Protein AF-A0A937V4Z5-F1 (afdb_monomer_lite)

Structure (mmCIF, N/CA/C/O backbone):
data_AF-A0A937V4Z5-F1
#
_entry.id   AF-A0A937V4Z5-F1
#
loop_
_atom_site.group_PDB
_atom_site.id
_atom_site.type_symbol
_atom_site.label_atom_id
_atom_site.label_alt_id
_atom_site.label_comp_id
_atom_site.label_asym_id
_atom_site.label_entity_id
_atom_site.label_seq_id
_atom_site.pdbx_PDB_ins_code
_atom_site.Cartn_x
_atom_site.Cartn_y
_atom_site.Ca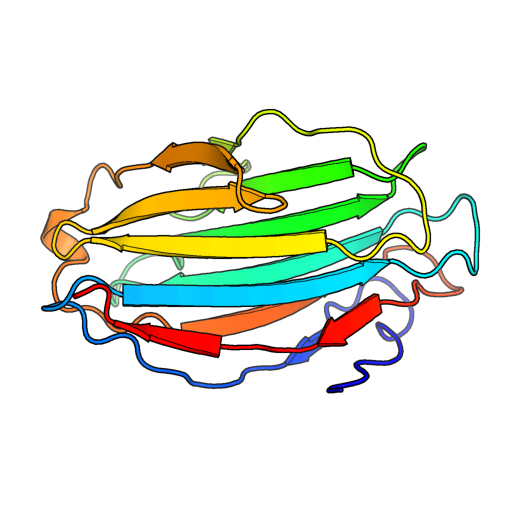rtn_z
_atom_site.occupancy
_atom_site.B_iso_or_equiv
_atom_site.auth_seq_id
_atom_site.auth_comp_id
_atom_site.auth_asym_id
_atom_site.auth_atom_id
_atom_site.pdbx_PDB_model_num
ATOM 1 N N . MET A 1 1 ? -9.433 -6.395 -15.454 1.00 44.41 1 MET A N 1
ATOM 2 C CA . MET A 1 1 ? -8.331 -5.509 -15.874 1.00 44.41 1 MET A CA 1
ATOM 3 C C . MET A 1 1 ? -8.766 -4.049 -15.932 1.00 44.41 1 MET A C 1
ATOM 5 O O . MET A 1 1 ? -9.367 -3.618 -16.913 1.00 44.41 1 MET A O 1
ATOM 9 N N . LEU A 1 2 ? -8.471 -3.285 -14.874 1.00 44.44 2 LEU A N 1
ATOM 10 C CA . LEU A 1 2 ? -8.560 -1.822 -14.890 1.00 44.44 2 LEU A CA 1
ATOM 11 C C . LEU A 1 2 ? -7.210 -1.280 -15.377 1.00 44.44 2 LEU A C 1
ATOM 13 O O . LEU A 1 2 ? -6.267 -1.134 -14.603 1.00 44.44 2 LEU A O 1
ATOM 17 N N . VAL A 1 3 ? -7.091 -0.993 -16.672 1.00 46.03 3 VAL A N 1
ATOM 18 C CA . VAL A 1 3 ? -5.864 -0.382 -17.199 1.00 46.03 3 VAL A CA 1
ATOM 19 C C . VAL A 1 3 ? -5.901 1.114 -16.905 1.00 46.03 3 VAL A C 1
ATOM 21 O O . VAL A 1 3 ? -6.613 1.872 -17.562 1.00 46.03 3 VAL A O 1
ATOM 24 N N . LEU A 1 4 ? -5.127 1.552 -15.915 1.00 49.59 4 LEU A N 1
ATOM 25 C CA . LEU A 1 4 ? -4.862 2.970 -15.698 1.00 49.59 4 LEU A CA 1
ATOM 26 C C . LEU A 1 4 ? -3.622 3.366 -16.486 1.00 49.59 4 LEU A C 1
ATOM 28 O O . LEU A 1 4 ? -2.508 3.375 -15.978 1.00 49.59 4 LEU A O 1
ATOM 32 N N . SER A 1 5 ? -3.824 3.692 -17.758 1.00 45.03 5 SER A N 1
ATOM 33 C CA . SER A 1 5 ? -2.751 4.215 -18.595 1.00 45.03 5 SER A CA 1
ATOM 34 C C . SER A 1 5 ? -2.455 5.675 -18.244 1.00 45.03 5 SER A C 1
ATOM 36 O O . SER A 1 5 ? -3.376 6.496 -18.140 1.00 45.03 5 SER A O 1
ATOM 38 N N . LEU A 1 6 ? -1.152 5.949 -18.127 1.00 46.59 6 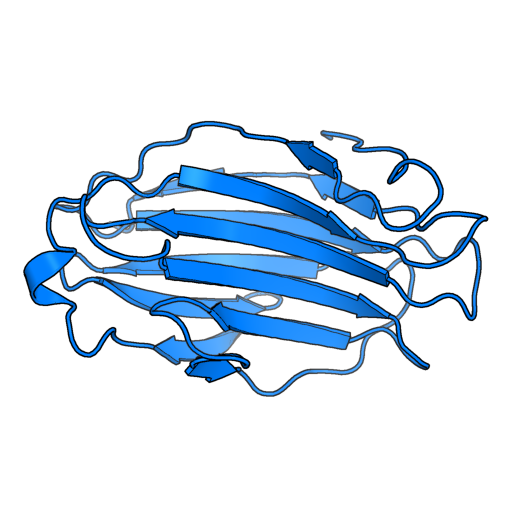LEU A N 1
ATOM 39 C CA . LEU A 1 6 ? -0.485 7.250 -18.054 1.00 46.59 6 LEU A CA 1
ATOM 40 C C . LEU A 1 6 ? -0.848 8.110 -16.833 1.00 46.59 6 LEU A C 1
ATOM 42 O O . LEU A 1 6 ? -1.968 8.618 -16.706 1.00 46.59 6 LEU A O 1
ATOM 46 N N . ALA A 1 7 ? 0.153 8.338 -15.975 1.00 44.75 7 ALA A N 1
ATOM 47 C CA . ALA A 1 7 ? 0.236 9.604 -15.258 1.00 44.75 7 ALA A CA 1
ATOM 48 C C . ALA A 1 7 ? 0.387 10.724 -16.313 1.00 44.75 7 ALA A C 1
ATOM 50 O O . ALA A 1 7 ? 1.180 10.562 -17.247 1.00 44.75 7 ALA A O 1
ATOM 51 N N . PRO A 1 8 ? -0.408 11.804 -16.246 1.00 46.69 8 PRO A N 1
ATOM 52 C CA . PRO A 1 8 ? -0.210 12.959 -17.110 1.00 46.69 8 PRO A CA 1
ATOM 53 C C . PRO A 1 8 ? 1.176 13.585 -16.878 1.00 46.69 8 PRO A C 1
ATOM 55 O O . PRO A 1 8 ? 1.800 13.390 -15.836 1.00 46.69 8 PRO A O 1
ATOM 58 N N . LYS A 1 9 ? 1.684 14.288 -17.896 1.00 51.59 9 LYS A N 1
ATOM 59 C CA . LYS A 1 9 ? 3.014 14.918 -17.896 1.00 51.59 9 LYS A CA 1
ATOM 60 C C . LYS A 1 9 ? 3.227 15.810 -16.661 1.00 51.59 9 LYS A C 1
ATOM 62 O O . LYS A 1 9 ? 2.325 16.550 -16.291 1.00 51.59 9 LYS A O 1
ATOM 67 N N . GLY A 1 10 ? 4.453 15.842 -16.131 1.00 48.25 10 GLY A N 1
ATOM 68 C CA . GLY A 1 10 ? 4.935 16.961 -15.306 1.00 48.25 10 GLY A CA 1
ATOM 69 C C . GLY A 1 10 ? 4.614 16.910 -13.808 1.00 48.25 10 GLY A C 1
ATOM 70 O O . GLY A 1 10 ? 4.316 17.949 -13.227 1.00 48.25 10 GLY A O 1
ATOM 71 N N . GLY A 1 11 ? 4.696 15.737 -13.168 1.00 48.97 11 GLY A N 1
ATOM 72 C CA . GLY A 1 11 ? 4.537 15.618 -11.709 1.00 48.97 11 GLY A CA 1
ATOM 73 C C . GLY A 1 11 ? 3.087 15.557 -11.220 1.00 48.97 11 GLY A C 1
ATOM 74 O O . GLY A 1 11 ? 2.830 15.723 -10.028 1.00 48.97 11 GLY A O 1
ATOM 75 N N . GLU A 1 12 ? 2.129 15.311 -12.114 1.00 48.50 12 GLU A N 1
ATOM 76 C CA . GLU A 1 12 ? 0.726 15.145 -11.745 1.00 48.50 12 GLU A CA 1
ATOM 77 C C . GLU A 1 12 ? 0.448 13.729 -11.212 1.00 48.50 12 GLU A C 1
ATOM 79 O O . GLU A 1 12 ? 0.673 12.720 -11.882 1.00 48.50 12 GLU A O 1
ATOM 84 N N . GLU A 1 13 ? -0.094 13.644 -9.995 1.00 53.84 13 GLU A N 1
ATOM 85 C CA . GLU A 1 13 ? -0.582 12.386 -9.434 1.00 53.84 13 GLU A CA 1
ATOM 86 C C . GLU A 1 13 ? -1.961 12.054 -10.020 1.00 53.84 13 GLU A C 1
ATOM 88 O O . GLU A 1 13 ? -2.949 12.758 -9.780 1.00 53.84 13 GLU A O 1
ATOM 93 N N . LYS A 1 14 ? -2.067 10.941 -10.755 1.00 56.72 14 LYS A N 1
ATOM 94 C CA . LYS A 1 14 ? -3.373 10.453 -11.213 1.00 56.72 14 LYS A CA 1
ATOM 95 C C . LYS A 1 14 ? -3.999 9.589 -10.131 1.00 56.72 14 LYS A C 1
ATOM 97 O O . LYS A 1 14 ? -3.538 8.489 -9.839 1.00 56.72 14 LYS A O 1
ATOM 102 N N . ILE A 1 15 ? -5.086 10.098 -9.568 1.00 57.28 15 ILE A N 1
ATOM 103 C CA . ILE A 1 15 ? -5.857 9.436 -8.522 1.00 57.28 15 ILE A CA 1
ATOM 104 C C . ILE A 1 15 ? -7.101 8.826 -9.151 1.00 57.28 15 ILE A C 1
ATOM 106 O O . ILE A 1 15 ? -7.980 9.557 -9.612 1.00 57.28 15 ILE A O 1
ATOM 110 N N . VAL A 1 16 ? -7.241 7.504 -9.085 1.00 57.22 16 VAL A N 1
ATOM 111 C CA . VAL A 1 16 ? -8.553 6.878 -9.283 1.00 57.22 16 VAL A CA 1
ATOM 112 C C . VAL A 1 16 ? -9.140 6.552 -7.923 1.00 57.22 16 VAL A C 1
ATOM 114 O O . VAL A 1 16 ? -8.646 5.697 -7.189 1.00 57.22 16 VAL A O 1
ATOM 117 N N . ARG A 1 17 ? -10.192 7.296 -7.573 1.00 52.62 17 ARG A N 1
ATOM 118 C CA . ARG A 1 17 ? -10.975 7.067 -6.361 1.00 52.62 17 ARG A CA 1
ATOM 119 C C . ARG A 1 17 ? -12.048 6.038 -6.685 1.00 52.62 17 ARG A C 1
ATOM 121 O O . ARG A 1 17 ? -13.046 6.371 -7.317 1.00 52.62 17 ARG A O 1
ATOM 128 N N . ALA A 1 18 ? -11.844 4.802 -6.256 1.00 50.19 18 ALA A N 1
ATOM 129 C CA . ALA A 1 18 ? -12.948 3.871 -6.088 1.00 50.19 18 ALA A CA 1
ATOM 130 C C . ALA A 1 18 ? -13.341 3.932 -4.613 1.00 50.19 18 ALA A C 1
ATOM 132 O O . ALA A 1 18 ? -12.532 3.641 -3.742 1.00 50.19 18 ALA A O 1
ATOM 133 N N . THR A 1 19 ? -14.558 4.362 -4.296 1.00 46.38 19 THR A N 1
ATOM 134 C CA . THR A 1 19 ? -15.011 4.337 -2.904 1.00 46.38 19 THR A CA 1
ATOM 135 C C . THR A 1 19 ? -15.461 2.925 -2.586 1.00 46.38 19 THR A C 1
ATOM 137 O O . THR A 1 19 ? -16.557 2.513 -2.949 1.00 46.38 19 THR A O 1
ATOM 140 N N . ALA A 1 20 ? -14.601 2.182 -1.910 1.00 50.84 20 ALA A N 1
ATOM 141 C CA . ALA A 1 20 ? -14.999 0.977 -1.221 1.00 50.84 20 ALA A CA 1
ATOM 142 C C . ALA A 1 20 ? -14.914 1.236 0.270 1.00 50.84 20 ALA A C 1
ATOM 144 O O . ALA A 1 20 ? -13.902 1.728 0.761 1.00 50.84 20 ALA A O 1
ATOM 145 N N . THR A 1 21 ? -16.004 0.947 0.965 1.00 55.72 21 THR A N 1
ATOM 146 C CA . THR A 1 21 ? -16.115 1.172 2.396 1.00 55.72 21 THR A CA 1
ATOM 147 C C . THR A 1 21 ? -15.857 -0.144 3.107 1.00 55.72 21 THR A C 1
ATOM 149 O O . THR A 1 21 ? -16.726 -1.013 3.121 1.00 55.72 21 THR A O 1
ATOM 152 N N . LEU A 1 22 ? -14.674 -0.290 3.705 1.00 59.94 22 LEU A N 1
ATOM 153 C CA . LEU A 1 22 ? -14.480 -1.316 4.724 1.00 59.94 22 LEU A CA 1
ATOM 154 C C . LEU A 1 22 ? -15.260 -0.900 5.968 1.00 59.94 22 LEU A C 1
ATOM 156 O O . LEU A 1 22 ? -15.154 0.249 6.413 1.00 59.94 22 LEU A O 1
ATOM 160 N N . ARG A 1 23 ? -16.086 -1.815 6.486 1.00 58.25 23 ARG A N 1
ATOM 161 C CA . ARG A 1 23 ? -16.814 -1.562 7.722 1.00 58.25 23 ARG A CA 1
ATOM 162 C C . ARG A 1 23 ? -15.854 -1.745 8.906 1.00 58.25 23 ARG A C 1
ATOM 164 O O . ARG A 1 23 ? -15.247 -2.800 9.031 1.00 58.25 23 ARG A O 1
ATOM 171 N N . PRO A 1 24 ? -15.696 -0.723 9.750 1.00 53.78 24 PRO A N 1
ATOM 172 C CA . PRO A 1 24 ? -14.673 -0.677 10.795 1.00 53.78 24 PRO A CA 1
ATOM 173 C C . PRO A 1 24 ? -14.969 -1.548 12.026 1.00 53.78 24 PRO A C 1
ATOM 175 O O . PRO A 1 24 ? -14.168 -1.576 12.955 1.00 53.78 24 PRO A O 1
ATOM 178 N N . ASP A 1 25 ? -16.116 -2.223 12.065 1.00 61.41 25 ASP A N 1
ATOM 179 C CA . ASP A 1 25 ? -16.505 -3.189 13.098 1.00 61.41 25 ASP A CA 1
ATOM 180 C C . ASP A 1 25 ? -16.168 -4.641 12.722 1.00 61.41 25 ASP A C 1
ATOM 182 O O . ASP A 1 25 ? -16.461 -5.559 13.485 1.00 61.41 25 ASP A O 1
ATOM 186 N N . GLN A 1 26 ? -15.558 -4.863 11.556 1.00 67.19 26 GLN A N 1
ATOM 187 C CA . GLN A 1 26 ? -15.221 -6.188 11.046 1.00 67.19 26 GLN A CA 1
ATOM 188 C C . GLN A 1 26 ? -13.766 -6.210 10.586 1.00 67.19 26 GLN A C 1
ATOM 190 O O . GLN A 1 26 ? -13.247 -5.210 10.088 1.00 67.19 26 GLN A O 1
ATOM 195 N N . PHE A 1 27 ? -13.100 -7.355 10.749 1.00 73.69 27 PHE A N 1
ATOM 196 C CA . PHE A 1 27 ? -11.814 -7.553 10.096 1.00 73.69 27 PHE A CA 1
ATOM 197 C C . PHE A 1 27 ? -12.032 -7.505 8.585 1.00 73.69 27 PHE A C 1
ATOM 199 O O . PHE A 1 27 ? -12.857 -8.238 8.037 1.00 73.69 27 PHE A O 1
ATOM 206 N N . GLY A 1 28 ? -11.304 -6.622 7.917 1.00 87.75 28 GLY A N 1
ATOM 207 C CA . GLY A 1 28 ? -11.437 -6.384 6.489 1.00 87.75 28 GLY A CA 1
ATOM 208 C C . GLY A 1 28 ? -10.110 -6.550 5.776 1.00 87.75 28 GLY A C 1
ATOM 209 O O . GLY A 1 28 ? -9.045 -6.379 6.368 1.00 87.75 28 GLY A O 1
ATOM 210 N N . PHE A 1 29 ? -10.169 -6.829 4.481 1.00 90.88 29 PHE A N 1
ATOM 211 C CA . PHE A 1 29 ? -8.997 -6.787 3.625 1.00 90.88 29 PHE A CA 1
ATOM 212 C C . PHE A 1 29 ? -9.286 -6.061 2.320 1.00 90.88 29 PHE A C 1
ATOM 214 O O . PHE A 1 29 ? -10.404 -6.066 1.794 1.00 90.88 29 PHE A O 1
ATOM 221 N N . VAL A 1 30 ? -8.227 -5.478 1.776 1.00 91.31 30 VAL A N 1
ATOM 222 C CA . VAL A 1 30 ? -8.145 -5.084 0.377 1.00 91.31 30 VAL A CA 1
ATOM 223 C C . VAL A 1 30 ? -6.948 -5.780 -0.230 1.00 91.31 30 VAL A C 1
ATOM 225 O O . VAL A 1 30 ? -5.844 -5.688 0.296 1.00 91.31 30 VAL A O 1
ATOM 228 N N . GLU A 1 31 ? -7.170 -6.451 -1.348 1.00 93.50 31 GLU A N 1
ATOM 229 C CA . GLU A 1 31 ? -6.152 -7.151 -2.114 1.00 93.50 31 GLU A CA 1
ATOM 230 C C . GLU A 1 31 ? -6.223 -6.715 -3.571 1.00 93.50 31 GLU A C 1
ATOM 232 O O . GLU A 1 31 ? -7.303 -6.484 -4.109 1.00 93.50 31 GLU A O 1
ATOM 237 N N . TRP A 1 32 ? -5.080 -6.565 -4.220 1.00 94.00 32 TRP A N 1
ATOM 238 C CA . TRP A 1 32 ? -5.015 -6.170 -5.618 1.00 94.00 32 TRP A CA 1
ATOM 239 C C . TRP A 1 32 ? -3.746 -6.700 -6.260 1.00 94.00 32 TRP A C 1
ATOM 241 O O . TRP A 1 32 ? -2.770 -7.043 -5.590 1.00 94.00 32 TRP A O 1
ATOM 251 N N . ARG A 1 33 ? -3.749 -6.740 -7.587 1.00 94.69 33 ARG A N 1
ATOM 252 C CA . ARG A 1 33 ? -2.566 -7.044 -8.378 1.00 94.69 33 ARG A CA 1
ATOM 253 C C . ARG A 1 33 ? -2.092 -5.810 -9.094 1.00 94.69 33 ARG A C 1
ATOM 255 O O . ARG A 1 33 ? -2.894 -5.005 -9.570 1.00 94.69 33 ARG A O 1
ATOM 262 N N . MET A 1 34 ? -0.780 -5.662 -9.192 1.00 93.25 34 MET A N 1
ATOM 263 C CA . MET A 1 34 ? -0.223 -4.524 -9.891 1.00 93.25 34 MET A CA 1
ATOM 264 C C . MET A 1 34 ? 1.116 -4.817 -10.553 1.00 93.25 34 MET A C 1
ATOM 266 O O . MET A 1 34 ? 1.894 -5.647 -10.084 1.00 93.25 34 MET A O 1
ATOM 270 N N . ARG A 1 35 ? 1.363 -4.139 -11.673 1.00 92.00 35 ARG A N 1
ATOM 271 C CA . ARG A 1 35 ? 2.567 -4.302 -12.487 1.00 92.00 35 ARG A CA 1
ATOM 272 C C . ARG A 1 35 ? 3.045 -2.961 -13.008 1.00 92.00 35 ARG A C 1
ATOM 274 O O . ARG A 1 35 ? 2.351 -2.321 -13.806 1.00 92.00 35 ARG A O 1
ATOM 281 N N . LEU A 1 36 ? 4.280 -2.631 -12.654 1.00 89.00 36 LEU A N 1
ATOM 282 C CA . LEU A 1 36 ? 5.024 -1.548 -13.275 1.00 89.00 36 LEU A CA 1
ATOM 283 C C . LEU A 1 36 ? 5.642 -2.060 -14.583 1.00 89.00 36 LEU A C 1
ATOM 285 O O . LEU A 1 36 ? 6.499 -2.944 -14.559 1.00 89.00 36 LEU A O 1
ATOM 289 N N . GLY A 1 37 ? 5.167 -1.553 -15.718 1.00 85.50 37 GLY A N 1
ATOM 290 C CA . GLY A 1 37 ? 5.577 -1.963 -17.063 1.00 85.50 37 GLY A CA 1
ATOM 291 C C . GLY A 1 37 ? 7.058 -1.705 -17.330 1.00 85.50 37 GLY A C 1
ATOM 292 O O . GLY A 1 37 ? 7.655 -0.838 -16.707 1.00 85.50 37 GLY A O 1
ATOM 293 N N . SER A 1 38 ? 7.692 -2.489 -18.199 1.00 82.62 38 SER A N 1
ATOM 294 C CA . SER A 1 38 ? 9.129 -2.374 -18.509 1.00 82.62 38 SER A CA 1
ATOM 295 C C . SER A 1 38 ? 9.465 -1.281 -19.518 1.00 82.62 38 SER A C 1
ATOM 297 O O . SER A 1 38 ? 10.638 -1.038 -19.789 1.00 82.62 38 SER A O 1
ATOM 299 N N . GLU A 1 39 ? 8.449 -0.641 -20.078 1.00 72.38 39 GLU A N 1
ATOM 300 C CA . GLU A 1 39 ? 8.583 0.500 -20.964 1.00 72.38 39 GLU A CA 1
ATOM 301 C C . GLU A 1 39 ? 9.230 1.664 -20.186 1.00 72.38 39 GLU A C 1
ATOM 303 O O . GLU A 1 39 ? 8.948 1.863 -18.999 1.00 72.38 39 GLU A O 1
ATOM 308 N N . TYR A 1 40 ? 10.133 2.401 -20.839 1.00 66.19 40 TYR A N 1
ATOM 309 C CA . TYR A 1 40 ? 10.834 3.563 -20.269 1.00 66.19 40 TYR A CA 1
ATOM 310 C C . TYR A 1 40 ? 11.731 3.217 -19.061 1.00 66.19 40 TYR A C 1
ATOM 312 O O . TYR A 1 40 ? 11.536 3.652 -17.921 1.00 66.19 40 TYR A O 1
ATOM 320 N N . THR A 1 41 ? 12.739 2.372 -19.306 1.00 62.06 41 THR A N 1
ATOM 321 C CA . THR A 1 41 ? 13.768 2.022 -18.315 1.00 62.06 41 THR A CA 1
ATOM 322 C C . THR A 1 41 ? 14.615 3.241 -17.945 1.00 62.06 41 THR A C 1
ATOM 324 O O . THR A 1 41 ? 15.130 3.908 -18.835 1.00 62.06 41 THR A O 1
ATOM 327 N N . GLY A 1 42 ? 14.815 3.485 -16.645 1.00 63.94 42 GLY A N 1
ATOM 328 C CA . GLY A 1 42 ? 15.649 4.583 -16.131 1.00 63.94 42 GLY A CA 1
ATOM 329 C C . GLY A 1 42 ? 14.880 5.800 -15.608 1.00 63.94 42 GLY A C 1
ATOM 330 O O . GLY A 1 42 ? 15.506 6.715 -15.094 1.00 63.94 42 GLY A O 1
ATOM 331 N N . GLN A 1 43 ? 13.548 5.803 -15.704 1.00 71.00 43 GLN A N 1
ATOM 332 C CA . GLN A 1 43 ? 12.711 6.864 -15.140 1.00 71.00 43 GLN A CA 1
ATOM 333 C C . GLN A 1 43 ? 12.303 6.572 -13.704 1.00 71.00 43 GLN A C 1
ATOM 335 O O . GLN A 1 43 ? 12.047 5.418 -13.361 1.00 71.00 43 GLN A O 1
ATOM 340 N N . HIS A 1 44 ? 12.194 7.613 -12.883 1.00 76.62 44 HIS A N 1
ATOM 341 C CA . HIS A 1 44 ? 11.635 7.481 -11.544 1.00 76.62 44 HIS A CA 1
ATOM 342 C C . HIS A 1 44 ? 10.117 7.363 -11.611 1.00 76.62 44 HIS A C 1
ATOM 344 O O . HIS A 1 44 ? 9.502 7.943 -12.490 1.00 76.62 44 HIS A O 1
ATOM 350 N N . GLY A 1 45 ? 9.482 6.638 -10.700 1.00 80.44 45 GLY A N 1
ATOM 351 C CA . GLY A 1 45 ? 8.026 6.654 -10.638 1.00 80.44 45 GLY A CA 1
ATOM 352 C C . GLY A 1 45 ? 7.434 5.570 -9.762 1.00 80.44 45 GLY A C 1
ATOM 353 O O . GLY A 1 45 ? 7.978 4.470 -9.640 1.00 80.44 45 GLY A O 1
ATOM 354 N N . ASP A 1 46 ? 6.279 5.892 -9.199 1.00 84.44 46 ASP A N 1
ATOM 355 C CA . ASP A 1 46 ? 5.637 5.118 -8.154 1.00 84.44 46 ASP A CA 1
ATOM 356 C C . ASP A 1 46 ? 4.220 4.773 -8.580 1.00 84.44 46 ASP A C 1
ATOM 358 O O . ASP A 1 46 ? 3.484 5.588 -9.137 1.00 84.44 46 ASP A O 1
ATOM 362 N N . MET A 1 47 ? 3.813 3.549 -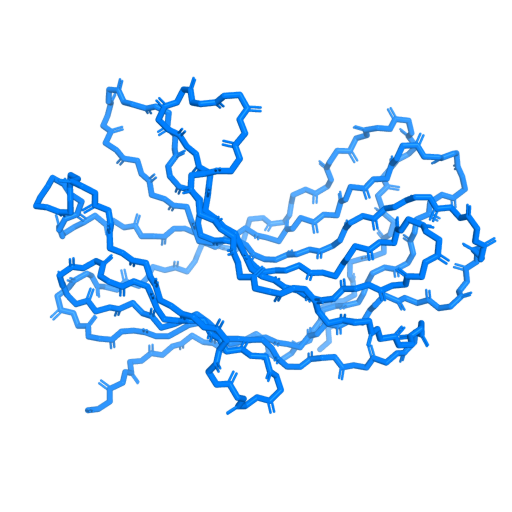8.289 1.00 89.75 47 MET A N 1
ATOM 363 C CA . MET A 1 47 ? 2.425 3.141 -8.397 1.00 89.75 47 MET A CA 1
ATOM 364 C C . MET A 1 47 ? 2.021 2.431 -7.124 1.00 89.75 47 MET A C 1
ATOM 366 O O . MET A 1 47 ? 2.789 1.642 -6.575 1.00 89.75 47 MET A O 1
ATOM 370 N N . GLY A 1 48 ? 0.808 2.679 -6.663 1.00 90.81 48 GLY A N 1
ATOM 371 C CA . GLY A 1 48 ? 0.347 2.072 -5.435 1.00 90.81 48 GLY A CA 1
ATOM 372 C C . GLY A 1 48 ? -1.149 2.140 -5.267 1.00 90.81 48 GLY A C 1
ATOM 373 O O . GLY A 1 48 ? -1.896 2.703 -6.073 1.00 90.81 48 GLY A O 1
ATOM 374 N N . LEU A 1 49 ? -1.571 1.521 -4.181 1.00 91.69 49 LEU A N 1
ATOM 375 C CA . LEU A 1 49 ? -2.918 1.620 -3.675 1.00 91.69 49 LEU A CA 1
ATOM 376 C C . LEU A 1 49 ? -2.822 1.939 -2.191 1.00 91.69 49 LEU A C 1
ATOM 378 O O . LEU A 1 49 ? -2.047 1.323 -1.455 1.00 91.69 49 LEU A O 1
ATOM 382 N N . SER A 1 50 ? -3.617 2.913 -1.772 1.00 91.06 50 SER A N 1
ATOM 383 C CA . SER A 1 50 ? -3.696 3.350 -0.391 1.00 91.06 50 SER A CA 1
ATOM 384 C C . SER A 1 50 ? -5.112 3.217 0.156 1.00 91.06 50 SER A C 1
ATOM 386 O O . SER A 1 50 ? -6.092 3.483 -0.541 1.00 91.06 50 SER A O 1
ATOM 388 N N . LEU A 1 51 ? -5.215 2.854 1.430 1.00 90.31 51 LEU A N 1
ATOM 389 C CA . LEU A 1 51 ? -6.403 3.063 2.246 1.00 90.31 51 LEU A CA 1
ATOM 390 C C . LEU A 1 51 ? -6.238 4.366 3.011 1.00 90.31 51 LEU A C 1
ATOM 392 O O . LEU A 1 51 ? -5.237 4.568 3.692 1.00 90.31 51 LEU A O 1
ATOM 396 N N . THR A 1 52 ? -7.217 5.252 2.897 1.00 89.38 52 THR A N 1
ATOM 397 C CA . THR A 1 52 ? -7.193 6.567 3.528 1.00 89.38 52 THR A CA 1
ATOM 398 C C . THR A 1 52 ? -8.323 6.700 4.533 1.00 89.38 52 THR A C 1
ATOM 400 O O . THR A 1 52 ? -9.477 6.425 4.210 1.00 89.38 52 THR A O 1
ATOM 403 N N . THR A 1 53 ? -8.007 7.165 5.734 1.00 87.44 53 THR A N 1
ATOM 404 C CA . THR A 1 53 ? -8.985 7.561 6.755 1.00 87.44 53 THR A CA 1
ATOM 405 C C . THR A 1 53 ? -8.566 8.898 7.353 1.00 87.44 53 THR A C 1
ATOM 407 O O . THR A 1 53 ? -7.388 9.245 7.335 1.00 87.44 53 THR A O 1
ATOM 410 N N . SER A 1 54 ? -9.510 9.681 7.857 1.00 79.06 54 SER A N 1
ATOM 411 C CA . SER A 1 54 ? -9.202 10.913 8.579 1.00 79.06 54 SER A CA 1
ATOM 412 C C . SER A 1 54 ? -10.181 11.107 9.729 1.00 79.06 54 SER A C 1
ATOM 414 O O . SER A 1 54 ? -11.359 10.738 9.643 1.00 79.06 54 SER A O 1
ATOM 416 N N . ASP A 1 55 ? -9.716 11.742 10.802 1.00 69.12 55 ASP A N 1
ATOM 417 C CA . ASP A 1 55 ? -10.630 12.482 11.661 1.00 69.12 55 ASP A CA 1
ATOM 418 C C . ASP A 1 55 ? -10.923 13.854 11.015 1.00 69.12 55 ASP A C 1
ATOM 420 O O . ASP A 1 55 ? -10.274 14.267 10.055 1.00 69.12 55 ASP A O 1
ATOM 424 N N . LYS A 1 56 ? -11.969 14.555 11.465 1.00 57.22 56 LYS A N 1
ATOM 425 C CA . LYS A 1 56 ? -12.400 15.828 10.851 1.00 57.22 56 LYS A CA 1
ATOM 426 C C . LYS A 1 56 ? -11.398 16.983 11.049 1.00 57.22 56 LYS A C 1
ATOM 428 O O . LYS A 1 56 ? -11.634 18.066 10.521 1.00 57.22 56 LYS A O 1
ATOM 433 N N . SER A 1 57 ? -10.337 16.775 11.823 1.00 56.44 57 SER A N 1
ATOM 434 C CA . SER A 1 57 ? -9.380 17.783 12.291 1.00 56.44 57 SER A CA 1
ATOM 435 C C . SER A 1 57 ? -7.920 17.493 11.920 1.00 56.44 57 SER A C 1
ATOM 437 O O . SER A 1 57 ? -7.081 18.371 12.114 1.00 56.44 57 SER A O 1
ATOM 439 N N . SER A 1 58 ? -7.602 16.317 11.371 1.00 64.19 58 SER A N 1
ATOM 440 C CA . SER A 1 58 ? -6.235 15.892 11.060 1.00 64.19 58 SER A CA 1
ATOM 441 C C . SER A 1 58 ? -5.989 15.687 9.566 1.00 64.19 58 SER A C 1
ATOM 443 O O . SER A 1 58 ? -6.905 15.514 8.757 1.00 64.19 58 SER A O 1
ATOM 445 N N . GLN A 1 59 ? -4.708 15.734 9.185 1.00 77.75 59 GLN A N 1
ATOM 446 C CA . GLN A 1 59 ? -4.289 15.245 7.877 1.00 77.75 59 GLN A CA 1
ATOM 447 C C . GLN A 1 59 ? -4.662 13.763 7.737 1.00 77.75 59 GLN A C 1
ATOM 449 O O . GLN A 1 59 ? -4.549 13.023 8.716 1.00 77.75 59 GLN A O 1
ATOM 454 N N . PRO A 1 60 ? -5.077 13.321 6.538 1.00 86.12 60 PRO A N 1
ATOM 455 C CA . PRO A 1 60 ? -5.446 11.932 6.319 1.00 86.12 60 PRO A CA 1
ATOM 456 C C . PRO A 1 60 ? -4.304 10.989 6.705 1.00 86.12 60 PRO A C 1
ATOM 458 O O . PRO A 1 60 ? -3.141 11.266 6.419 1.00 86.12 60 PRO A O 1
ATOM 461 N N . LEU A 1 61 ? -4.662 9.866 7.319 1.00 89.88 61 LEU A N 1
ATOM 462 C CA . LEU A 1 61 ? -3.794 8.715 7.500 1.00 89.88 61 LEU A CA 1
ATOM 463 C C . LEU A 1 61 ? -3.928 7.816 6.270 1.00 89.88 61 LEU A C 1
ATOM 465 O O . LEU A 1 61 ? -5.040 7.442 5.886 1.00 89.88 61 LEU A O 1
ATOM 469 N N . LEU A 1 62 ? -2.802 7.478 5.655 1.00 91.94 62 LEU A N 1
ATOM 470 C CA . LEU A 1 62 ? -2.714 6.644 4.467 1.00 91.94 62 LEU A CA 1
ATOM 471 C C . LEU A 1 62 ? -1.942 5.375 4.800 1.00 91.94 62 LEU A C 1
ATOM 473 O O . LEU A 1 62 ? -0.772 5.452 5.150 1.00 91.94 62 LEU A O 1
ATOM 477 N N . PHE A 1 63 ? -2.569 4.220 4.615 1.00 93.94 63 PHE A N 1
ATOM 478 C CA . PHE A 1 63 ? -1.902 2.920 4.580 1.00 93.94 63 PHE A CA 1
ATOM 479 C C . PHE A 1 63 ? -1.675 2.561 3.118 1.00 93.94 63 PHE A C 1
ATOM 481 O O . PHE A 1 63 ? -2.650 2.357 2.400 1.00 93.94 63 PHE A O 1
ATOM 488 N N . SER A 1 64 ? -0.433 2.523 2.653 1.00 94.12 64 SER A N 1
ATOM 489 C CA . SER A 1 64 ? -0.112 2.393 1.231 1.00 94.12 64 SER A CA 1
ATOM 490 C C . SER A 1 64 ? 0.785 1.195 0.969 1.00 94.12 64 SER A C 1
ATOM 492 O O . SER A 1 64 ? 1.739 0.978 1.708 1.00 94.12 64 SER A O 1
ATOM 494 N N . CYS A 1 65 ? 0.531 0.457 -0.110 1.00 96.06 65 CYS A N 1
ATOM 495 C CA . CYS A 1 65 ? 1.519 -0.453 -0.684 1.00 96.06 65 CYS A CA 1
ATOM 496 C C . CYS A 1 65 ? 1.766 -0.088 -2.146 1.00 96.06 65 CYS A C 1
ATOM 498 O O . CYS A 1 65 ? 0.842 0.264 -2.886 1.00 96.06 65 CYS A O 1
ATOM 500 N N . PHE A 1 66 ? 3.029 -0.148 -2.550 1.00 94.19 66 PHE A N 1
ATOM 501 C CA . PHE A 1 66 ? 3.500 0.474 -3.776 1.00 94.19 66 PHE A CA 1
ATOM 502 C C . PHE A 1 66 ? 4.659 -0.306 -4.403 1.00 94.19 66 PHE A C 1
ATOM 504 O O . PHE A 1 66 ? 5.379 -1.060 -3.744 1.00 94.19 66 PHE A O 1
ATOM 511 N N . VAL A 1 67 ? 4.818 -0.117 -5.709 1.00 92.31 67 VAL A N 1
ATOM 512 C CA . VAL A 1 67 ? 6.002 -0.480 -6.480 1.00 92.31 67 VAL A CA 1
ATOM 513 C C . VAL A 1 67 ? 6.585 0.835 -6.958 1.00 92.31 67 VAL A C 1
ATOM 515 O O . VAL A 1 67 ? 5.935 1.565 -7.706 1.00 92.31 67 VAL A O 1
ATOM 518 N N . TYR A 1 68 ? 7.796 1.128 -6.505 1.00 87.81 68 TYR A N 1
ATOM 519 C CA . TYR A 1 68 ? 8.527 2.325 -6.888 1.00 87.81 68 TYR A CA 1
ATOM 520 C C . TYR A 1 68 ? 9.726 1.967 -7.748 1.00 87.81 68 TYR A C 1
ATOM 522 O O . TYR A 1 68 ? 10.387 0.944 -7.530 1.00 87.81 68 TYR A O 1
ATOM 530 N N . ARG A 1 69 ? 10.025 2.819 -8.720 1.00 82.06 69 ARG A N 1
ATOM 531 C CA . ARG A 1 69 ? 11.218 2.748 -9.554 1.00 82.06 69 ARG A CA 1
ATOM 532 C C . ARG A 1 69 ? 12.086 3.956 -9.251 1.00 82.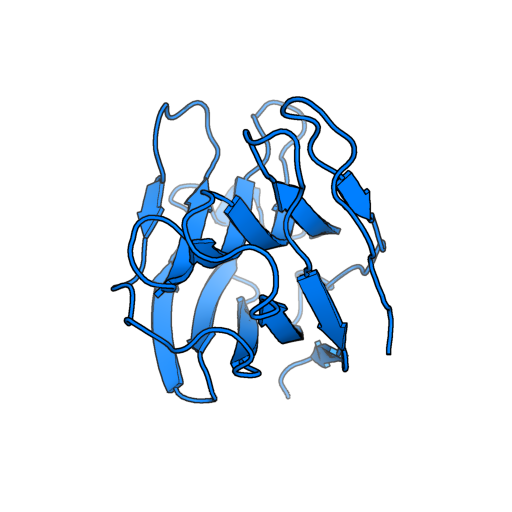06 69 ARG A C 1
ATOM 534 O O . ARG A 1 69 ? 11.668 5.086 -9.431 1.00 82.06 69 ARG A O 1
ATOM 541 N N . ASP A 1 70 ? 13.292 3.664 -8.792 1.00 76.81 70 ASP A N 1
ATOM 542 C CA . ASP A 1 70 ? 14.423 4.590 -8.744 1.00 76.81 70 ASP A CA 1
ATOM 543 C C . ASP A 1 70 ? 15.456 4.046 -9.755 1.00 76.81 70 ASP A C 1
ATOM 545 O O . ASP A 1 70 ? 15.223 4.113 -10.959 1.00 76.81 70 ASP A O 1
ATOM 549 N N . VAL A 1 71 ? 16.477 3.303 -9.303 1.00 76.62 71 VAL A N 1
ATOM 550 C CA . VAL A 1 71 ? 17.384 2.536 -10.193 1.00 76.62 71 VAL A CA 1
ATOM 551 C C . VAL A 1 71 ? 16.848 1.137 -10.523 1.00 76.62 71 VAL A C 1
ATOM 553 O O . VAL A 1 71 ? 16.925 0.667 -11.658 1.00 76.62 71 VAL A O 1
ATOM 556 N N . ARG A 1 72 ? 16.320 0.430 -9.517 1.00 84.44 72 ARG A N 1
ATOM 557 C CA . ARG A 1 72 ? 15.668 -0.879 -9.676 1.00 84.44 72 ARG A CA 1
ATOM 558 C C . ARG A 1 72 ? 14.287 -0.821 -9.040 1.00 84.44 72 ARG A C 1
ATOM 560 O O . ARG A 1 72 ? 14.184 -0.250 -7.951 1.00 84.44 72 ARG A O 1
ATOM 567 N N . PRO A 1 73 ? 13.263 -1.428 -9.662 1.00 89.81 73 PRO A N 1
ATOM 568 C CA . PRO A 1 73 ? 11.952 -1.527 -9.052 1.00 89.81 73 PRO A CA 1
ATOM 569 C C . PRO A 1 73 ? 12.037 -2.179 -7.677 1.00 89.81 73 PRO A C 1
ATOM 571 O O . PRO A 1 73 ? 12.786 -3.139 -7.466 1.00 89.81 73 PRO A O 1
ATOM 574 N N . ARG A 1 74 ? 11.257 -1.661 -6.741 1.00 93.56 74 ARG A N 1
ATOM 575 C CA . ARG A 1 74 ? 11.138 -2.192 -5.391 1.00 93.56 74 ARG A CA 1
ATOM 576 C C . ARG A 1 74 ? 9.684 -2.159 -4.962 1.00 93.56 74 ARG A C 1
ATOM 578 O O . ARG A 1 74 ? 8.961 -1.232 -5.308 1.00 93.56 74 ARG A O 1
ATOM 585 N N . VAL A 1 75 ? 9.285 -3.161 -4.195 1.00 96.12 75 VAL A N 1
ATOM 586 C CA . VAL A 1 75 ? 7.938 -3.300 -3.641 1.00 96.12 75 VAL A CA 1
ATOM 587 C C . VAL A 1 75 ? 7.989 -3.163 -2.123 1.00 96.12 75 VAL A C 1
ATOM 589 O O . VAL A 1 75 ? 8.943 -3.622 -1.486 1.00 96.12 75 VAL A O 1
ATOM 592 N N . GLY A 1 76 ? 6.990 -2.508 -1.544 1.00 96.31 76 GLY A N 1
ATOM 593 C CA . GLY A 1 76 ? 6.864 -2.360 -0.099 1.00 96.31 76 GLY A CA 1
ATOM 594 C C . GLY A 1 76 ? 5.591 -1.631 0.301 1.00 96.31 76 GLY A C 1
ATOM 595 O O . GLY A 1 76 ? 4.767 -1.282 -0.548 1.00 96.31 76 GLY A O 1
ATOM 596 N N . CYS A 1 77 ? 5.446 -1.408 1.603 1.00 96.94 77 CYS A N 1
ATOM 597 C CA . CYS A 1 77 ? 4.317 -0.694 2.175 1.00 96.94 77 CYS A CA 1
ATOM 598 C C . CYS A 1 77 ? 4.785 0.363 3.172 1.00 96.94 77 CYS A C 1
ATOM 600 O O . CYS A 1 77 ? 5.851 0.247 3.780 1.00 96.94 77 CYS A O 1
ATOM 602 N N . GLU A 1 78 ? 3.987 1.406 3.331 1.00 95.56 78 GLU A N 1
ATOM 603 C CA . GLU A 1 78 ? 4.274 2.526 4.212 1.00 95.56 78 GLU A CA 1
ATOM 604 C C . GLU A 1 78 ? 2.997 3.183 4.723 1.00 95.56 78 GLU A C 1
ATOM 606 O O . GLU A 1 78 ? 1.919 3.055 4.135 1.00 95.56 78 GLU A O 1
ATOM 611 N N . VAL A 1 79 ? 3.134 3.885 5.842 1.00 94.44 79 VAL A N 1
ATOM 612 C CA . VAL A 1 79 ? 2.064 4.668 6.447 1.00 94.44 79 VAL A CA 1
ATOM 613 C C . VAL A 1 79 ? 2.485 6.127 6.498 1.00 94.44 79 VAL A C 1
ATOM 615 O O . VAL A 1 79 ? 3.563 6.439 6.998 1.00 94.44 79 VAL A O 1
ATOM 618 N N . TRP A 1 80 ? 1.629 7.010 5.994 1.00 91.69 80 TRP A N 1
ATOM 619 C CA . TRP A 1 80 ? 1.825 8.462 6.001 1.00 91.69 80 TRP A CA 1
ATOM 620 C C . TRP A 1 80 ? 0.653 9.157 6.672 1.00 91.69 80 TRP A C 1
ATOM 622 O O . TRP A 1 80 ? -0.473 8.668 6.597 1.00 91.69 80 TRP A O 1
ATOM 632 N N . GLY A 1 81 ? 0.887 10.335 7.238 1.00 87.00 81 GLY A N 1
ATOM 633 C CA . GLY A 1 81 ? -0.181 11.173 7.761 1.00 87.00 81 GLY A CA 1
ATOM 634 C C . GLY A 1 81 ? 0.281 12.064 8.901 1.00 87.00 81 GLY A C 1
ATOM 635 O O . GLY A 1 81 ? 1.471 12.292 9.101 1.00 87.00 81 GLY A O 1
ATOM 636 N N . ARG A 1 82 ? -0.697 12.618 9.626 1.00 76.50 82 ARG A N 1
ATOM 637 C CA . ARG A 1 82 ? -0.496 13.355 10.889 1.00 76.50 82 ARG A CA 1
ATOM 638 C C . ARG A 1 82 ? 0.516 14.512 10.841 1.00 76.50 82 ARG A C 1
ATOM 640 O O . ARG A 1 82 ? 1.030 14.923 11.877 1.00 76.50 82 ARG A O 1
ATOM 647 N N . GLY A 1 83 ? 0.766 15.087 9.664 1.00 69.19 83 GLY A N 1
ATOM 648 C CA . GLY A 1 83 ? 1.669 16.229 9.505 1.00 69.19 83 GLY A CA 1
ATOM 649 C C . GLY A 1 83 ? 3.160 15.888 9.541 1.00 69.19 83 GLY A C 1
ATOM 650 O O . GLY A 1 83 ? 3.971 16.809 9.653 1.00 69.19 83 GLY A O 1
ATOM 651 N N . SER A 1 84 ? 3.549 14.610 9.448 1.00 70.56 84 SER A N 1
ATOM 652 C CA . SER A 1 84 ? 4.958 14.235 9.311 1.00 70.56 84 SER A CA 1
ATOM 653 C C . SER A 1 84 ? 5.487 14.559 7.907 1.00 70.56 84 SER A C 1
ATOM 655 O O . SER A 1 84 ? 4.788 14.425 6.904 1.00 70.56 84 SER A O 1
ATOM 657 N N . SER A 1 85 ? 6.756 14.967 7.817 1.00 77.31 85 SER A N 1
ATOM 658 C CA . SER A 1 85 ? 7.454 15.179 6.536 1.00 77.31 85 SER A CA 1
ATOM 659 C C . SER A 1 85 ? 7.941 13.879 5.879 1.00 77.31 85 SER A C 1
ATOM 661 O O . SER A 1 85 ? 8.507 13.913 4.789 1.00 77.31 85 SER A O 1
ATOM 663 N N . GLY A 1 86 ? 7.740 12.739 6.540 1.00 84.62 86 GLY A N 1
ATOM 664 C CA . GLY A 1 86 ? 8.163 11.412 6.103 1.00 84.62 86 GLY A CA 1
ATOM 665 C C . GLY A 1 86 ? 7.162 10.338 6.524 1.00 84.62 86 GLY A C 1
ATOM 666 O O . GLY A 1 86 ? 6.245 10.612 7.302 1.00 84.62 86 GLY A O 1
ATOM 667 N N . ALA A 1 87 ? 7.363 9.115 6.034 1.00 88.19 87 ALA A N 1
ATOM 668 C CA . ALA A 1 87 ? 6.565 7.967 6.439 1.00 88.19 87 ALA A CA 1
ATOM 669 C C . ALA A 1 87 ? 6.675 7.735 7.956 1.00 88.19 87 ALA A C 1
ATOM 671 O O . ALA A 1 87 ? 7.771 7.709 8.519 1.00 88.19 87 ALA A O 1
ATOM 672 N N . GLU A 1 88 ? 5.536 7.535 8.610 1.00 91.44 88 GLU A N 1
ATOM 673 C CA . GLU A 1 88 ? 5.455 7.154 10.023 1.00 91.44 88 GLU A CA 1
ATOM 674 C C . GLU A 1 88 ? 5.901 5.707 10.247 1.00 91.44 88 GLU A C 1
ATOM 676 O O . GLU A 1 88 ? 6.386 5.338 11.316 1.00 91.44 88 GLU A O 1
ATOM 681 N N . TYR A 1 89 ? 5.713 4.879 9.224 1.00 95.06 89 TYR A N 1
ATOM 682 C CA . TYR A 1 89 ? 6.099 3.481 9.205 1.00 95.06 89 TYR A CA 1
ATOM 683 C C . TYR A 1 89 ? 6.424 3.066 7.776 1.00 95.06 89 TYR A C 1
ATOM 685 O O . TYR A 1 89 ? 5.756 3.496 6.839 1.00 95.06 89 TYR A O 1
ATOM 693 N N . ALA A 1 90 ? 7.413 2.193 7.612 1.00 95.69 90 ALA A N 1
ATOM 694 C CA . ALA A 1 90 ? 7.717 1.561 6.340 1.00 95.69 90 ALA A CA 1
ATOM 695 C C . ALA A 1 90 ? 8.166 0.119 6.574 1.00 95.69 90 ALA A C 1
ATOM 697 O O . ALA A 1 90 ? 8.925 -0.165 7.505 1.00 95.69 90 ALA A O 1
ATOM 698 N N . THR A 1 91 ? 7.719 -0.789 5.713 1.00 96.25 91 THR A N 1
ATOM 699 C CA . THR A 1 91 ? 8.222 -2.162 5.686 1.00 96.25 91 THR A CA 1
ATOM 700 C C . THR A 1 91 ? 9.615 -2.196 5.061 1.00 96.25 91 THR A C 1
ATOM 702 O O . THR A 1 91 ? 10.033 -1.272 4.352 1.00 96.25 91 THR A O 1
ATOM 705 N N . ALA A 1 92 ? 10.331 -3.307 5.250 1.00 93.88 92 ALA A N 1
ATOM 706 C CA . ALA A 1 92 ? 11.470 -3.596 4.389 1.00 93.88 92 ALA A CA 1
ATOM 707 C C . ALA A 1 92 ? 11.000 -3.623 2.923 1.00 93.88 92 ALA A C 1
ATOM 709 O O . ALA A 1 92 ? 9.922 -4.132 2.607 1.00 93.88 92 ALA A O 1
ATOM 710 N N . ARG A 1 93 ? 11.802 -3.031 2.035 1.00 92.75 93 ARG A N 1
ATOM 711 C CA . ARG A 1 93 ? 11.515 -2.950 0.600 1.00 92.75 93 ARG A CA 1
ATOM 712 C C . ARG A 1 93 ? 12.301 -4.033 -0.124 1.00 92.75 93 ARG A C 1
ATOM 714 O O . ARG A 1 93 ? 13.524 -4.103 0.015 1.00 92.75 93 ARG A O 1
ATOM 721 N N . THR A 1 94 ? 11.619 -4.827 -0.937 1.00 92.69 94 THR A N 1
ATOM 722 C CA . THR A 1 94 ? 12.242 -5.918 -1.697 1.00 92.69 94 THR A CA 1
ATOM 723 C C . THR A 1 94 ? 12.482 -5.473 -3.129 1.00 92.69 94 THR A C 1
ATOM 725 O O . THR A 1 94 ? 11.603 -4.891 -3.761 1.00 92.69 94 THR A O 1
ATOM 728 N N . THR A 1 95 ? 13.684 -5.721 -3.655 1.00 93.62 95 THR A N 1
ATOM 729 C CA . THR A 1 95 ? 13.985 -5.445 -5.069 1.00 93.62 95 THR A CA 1
ATOM 730 C C . THR A 1 95 ? 13.244 -6.438 -5.958 1.00 93.62 95 THR A C 1
ATOM 732 O O . THR A 1 95 ? 13.236 -7.630 -5.670 1.00 93.62 95 THR A O 1
ATOM 735 N N . THR A 1 96 ? 12.655 -5.949 -7.044 1.00 92.62 96 THR A N 1
ATOM 736 C CA . THR A 1 96 ? 11.870 -6.738 -7.998 1.00 92.62 96 THR A CA 1
ATOM 737 C C . THR A 1 96 ? 12.240 -6.396 -9.446 1.00 92.62 96 THR A C 1
ATOM 739 O O . THR A 1 96 ? 13.074 -5.524 -9.710 1.00 92.62 96 THR A O 1
ATOM 742 N N . LEU A 1 97 ? 11.648 -7.118 -10.395 1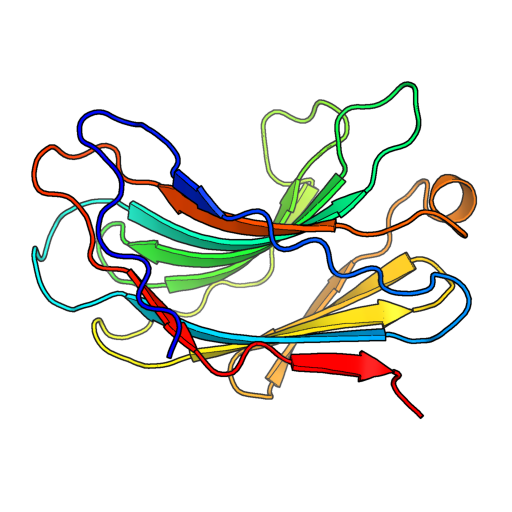.00 89.94 97 LEU A N 1
ATOM 743 C CA . LEU A 1 97 ? 11.830 -6.927 -11.829 1.00 89.94 97 LEU A CA 1
ATOM 744 C C . LEU A 1 97 ? 10.723 -6.041 -12.408 1.00 89.94 97 LEU A C 1
ATOM 746 O O . LEU A 1 97 ? 9.557 -6.137 -12.027 1.00 89.94 97 LEU A O 1
ATOM 750 N N . SER A 1 98 ? 11.074 -5.213 -13.393 1.00 87.38 98 SER A N 1
ATOM 751 C CA . SER A 1 98 ? 10.071 -4.532 -14.216 1.00 87.38 98 SER A CA 1
ATOM 752 C C . SER A 1 98 ? 9.214 -5.557 -14.962 1.00 87.38 98 SER A C 1
ATOM 754 O O . SER A 1 98 ? 9.702 -6.609 -15.369 1.00 87.38 98 SER A O 1
ATOM 756 N N . GLY A 1 99 ? 7.936 -5.249 -15.161 1.00 89.50 99 GLY A N 1
ATOM 757 C CA . GLY A 1 99 ? 6.982 -6.140 -15.817 1.00 89.50 99 GLY A CA 1
ATOM 758 C C . GLY A 1 99 ? 6.489 -7.299 -14.942 1.00 89.50 99 GLY A C 1
ATOM 759 O O . GLY A 1 99 ? 5.593 -8.028 -15.372 1.00 89.50 99 GLY A O 1
ATOM 760 N N . TYR A 1 100 ? 7.005 -7.456 -13.720 1.00 93.44 100 TYR A N 1
ATOM 761 C CA . TYR A 1 100 ? 6.517 -8.459 -12.780 1.00 93.44 100 TYR A CA 1
ATOM 762 C C . TYR A 1 100 ? 5.189 -8.024 -12.145 1.00 93.44 100 TYR A C 1
ATOM 764 O O . TYR A 1 100 ? 5.002 -6.862 -11.780 1.00 93.44 100 TYR A O 1
ATOM 772 N N . TRP A 1 101 ? 4.255 -8.969 -12.037 1.00 95.25 101 TRP A N 1
ATOM 773 C CA . TRP A 1 101 ? 2.984 -8.768 -11.348 1.00 95.25 101 TRP A CA 1
ATOM 774 C C . TRP A 1 101 ? 3.139 -9.106 -9.872 1.00 95.25 101 TRP A C 1
ATOM 776 O O . TRP A 1 101 ? 3.395 -10.260 -9.544 1.00 95.25 101 TRP A O 1
ATOM 786 N N . HIS A 1 102 ? 2.894 -8.130 -9.006 1.00 96.56 102 HIS A N 1
ATOM 787 C CA . HIS A 1 102 ? 2.790 -8.350 -7.568 1.00 96.56 102 HIS A CA 1
ATOM 788 C C . HIS A 1 102 ? 1.336 -8.475 -7.141 1.00 96.56 102 HIS A C 1
ATOM 790 O O . HIS A 1 102 ? 0.476 -7.770 -7.675 1.00 96.56 102 HIS A O 1
ATOM 796 N N . THR A 1 103 ? 1.076 -9.334 -6.161 1.00 97.12 103 THR A N 1
ATOM 797 C CA . THR A 1 103 ? -0.175 -9.340 -5.395 1.00 97.12 103 THR A CA 1
ATOM 798 C C . THR A 1 103 ? 0.082 -8.659 -4.063 1.00 97.12 103 THR A C 1
ATOM 800 O O . THR A 1 103 ? 0.972 -9.061 -3.321 1.00 97.12 103 THR A O 1
ATOM 803 N N . LEU A 1 104 ? -0.679 -7.621 -3.757 1.00 96.62 104 LEU A N 1
ATOM 804 C CA . LEU A 1 104 ? -0.559 -6.864 -2.521 1.00 96.62 104 LEU A CA 1
ATOM 805 C C . LEU A 1 104 ? -1.854 -6.933 -1.745 1.00 96.62 104 LEU A C 1
ATOM 807 O O . LEU A 1 104 ? -2.932 -6.934 -2.339 1.00 96.62 104 LEU A O 1
ATOM 811 N N . ARG A 1 105 ? -1.738 -6.953 -0.421 1.00 95.94 105 ARG A N 1
ATOM 812 C CA . ARG A 1 105 ? -2.892 -6.989 0.465 1.00 95.94 105 ARG A CA 1
ATOM 813 C C . ARG A 1 105 ? -2.636 -6.184 1.728 1.00 95.94 105 ARG A C 1
ATOM 815 O O . ARG A 1 105 ? -1.561 -6.256 2.320 1.00 95.94 105 ARG A O 1
ATOM 822 N N . ILE A 1 106 ? -3.649 -5.423 2.125 1.00 95.88 106 ILE A N 1
ATOM 823 C CA . ILE A 1 106 ? -3.719 -4.749 3.418 1.00 95.88 106 ILE A CA 1
ATOM 824 C C . ILE A 1 106 ? -4.903 -5.347 4.161 1.00 95.88 106 ILE A C 1
ATOM 826 O O . ILE A 1 106 ? -6.034 -5.299 3.673 1.00 95.88 106 ILE A O 1
ATOM 830 N N . GLU A 1 107 ? -4.637 -5.895 5.335 1.00 94.56 107 GLU A N 1
ATOM 831 C CA . GLU A 1 107 ? -5.658 -6.316 6.288 1.00 94.56 107 GLU A CA 1
ATOM 832 C C . GLU A 1 107 ? -5.788 -5.265 7.379 1.00 94.56 107 GLU A C 1
ATOM 834 O O . GLU A 1 107 ? -4.781 -4.730 7.839 1.00 94.56 107 GLU A O 1
ATOM 839 N N . ILE A 1 108 ? -7.018 -4.961 7.784 1.00 91.88 108 ILE A N 1
ATOM 840 C CA . ILE A 1 108 ? -7.316 -4.001 8.844 1.00 91.88 108 ILE A CA 1
ATOM 841 C C . ILE A 1 108 ? -8.174 -4.691 9.902 1.00 91.88 108 ILE A C 1
ATOM 843 O O . ILE A 1 108 ? -9.248 -5.211 9.588 1.00 91.88 108 ILE A O 1
ATOM 847 N N . SER A 1 109 ? -7.711 -4.677 11.154 1.00 90.94 109 SER A N 1
ATOM 848 C CA . SER A 1 109 ? -8.498 -5.149 12.296 1.00 90.94 109 SER A CA 1
ATOM 849 C C . SER A 1 109 ? -9.475 -4.076 12.805 1.00 90.94 109 SER A C 1
ATOM 851 O O . SER A 1 109 ? -9.271 -2.887 12.540 1.00 90.94 109 SER A O 1
ATOM 853 N N . PRO A 1 110 ? -10.503 -4.448 13.592 1.00 86.88 110 PRO A N 1
ATOM 854 C CA . PRO A 1 110 ? -11.387 -3.496 14.277 1.00 86.88 110 PRO A CA 1
ATOM 855 C C . PRO A 1 110 ? -10.651 -2.504 15.194 1.00 86.88 110 PRO A C 1
ATOM 857 O O . PRO A 1 110 ? -11.125 -1.399 15.451 1.00 86.88 110 PRO A O 1
ATOM 860 N N . GLU A 1 111 ? -9.464 -2.868 15.675 1.00 89.31 111 GLU A N 1
ATOM 861 C CA . GLU A 1 111 ? -8.558 -2.025 16.463 1.00 89.31 111 GLU A CA 1
ATOM 862 C C . GLU A 1 111 ? -7.681 -1.121 15.588 1.00 89.31 111 GLU A C 1
ATOM 864 O O . GLU A 1 111 ? -6.779 -0.460 16.095 1.00 89.31 111 GLU A O 1
ATOM 869 N N . ILE A 1 112 ? -7.937 -1.083 14.278 1.00 89.31 112 ILE A N 1
ATOM 870 C CA . ILE A 1 112 ? -7.202 -0.296 13.282 1.00 89.31 112 ILE A CA 1
ATOM 871 C C . ILE A 1 112 ? -5.731 -0.734 13.167 1.00 89.31 112 ILE A C 1
ATOM 873 O O . ILE A 1 112 ? -4.862 0.020 12.726 1.00 89.31 112 ILE A O 1
ATOM 877 N N . ARG A 1 113 ? -5.419 -1.986 13.517 1.00 93.44 113 ARG A N 1
ATOM 878 C CA . ARG A 1 113 ? -4.124 -2.572 13.165 1.00 93.44 113 ARG A CA 1
ATOM 879 C C . ARG A 1 113 ? -4.121 -2.896 11.677 1.00 93.44 113 ARG A C 1
ATOM 881 O O . ARG A 1 113 ? -4.971 -3.654 11.223 1.00 93.44 113 ARG A O 1
ATOM 888 N N . ALA A 1 114 ? -3.147 -2.355 10.956 1.00 95.06 114 ALA A N 1
ATOM 889 C CA . ALA A 1 114 ? -2.868 -2.721 9.578 1.00 95.06 114 ALA A CA 1
ATOM 890 C C . ALA A 1 114 ? -1.807 -3.820 9.516 1.00 95.06 114 ALA A C 1
ATOM 892 O O . ALA A 1 114 ? -0.744 -3.670 10.118 1.00 95.06 114 ALA A O 1
ATOM 893 N N . THR A 1 115 ? -2.072 -4.880 8.759 1.00 97.31 115 THR A N 1
ATOM 894 C CA . THR A 1 115 ? -1.091 -5.916 8.411 1.00 97.31 115 THR A CA 1
ATOM 895 C C . THR A 1 115 ? -0.893 -5.918 6.901 1.00 97.31 115 THR A C 1
ATOM 897 O O . THR A 1 115 ? -1.856 -5.870 6.133 1.00 97.31 115 THR A O 1
ATOM 900 N N . PHE A 1 116 ? 0.364 -5.929 6.472 1.00 97.81 116 PHE A N 1
ATOM 901 C CA . PHE A 1 116 ? 0.767 -5.750 5.085 1.00 97.81 116 PHE A CA 1
ATOM 902 C C . PHE A 1 116 ? 1.312 -7.049 4.510 1.00 97.81 116 PHE A C 1
ATOM 904 O O . PHE A 1 116 ? 2.169 -7.691 5.122 1.00 97.81 116 PHE A O 1
ATOM 911 N N . PHE A 1 117 ? 0.877 -7.385 3.298 1.00 97.88 117 PHE A N 1
ATOM 912 C CA . PHE A 1 117 ? 1.315 -8.579 2.591 1.00 97.88 117 PHE A CA 1
ATOM 913 C C . PHE A 1 117 ? 1.798 -8.247 1.180 1.00 97.88 117 PHE A C 1
ATOM 915 O O . PHE A 1 117 ? 1.161 -7.479 0.452 1.00 97.88 117 PHE A O 1
ATOM 922 N N . VAL A 1 118 ? 2.901 -8.884 0.783 1.00 97.69 118 VAL A N 1
ATOM 923 C CA . VAL A 1 118 ? 3.457 -8.851 -0.574 1.00 97.69 118 VAL A CA 1
ATOM 924 C C . VAL A 1 118 ? 3.601 -10.283 -1.068 1.00 97.69 118 VAL A C 1
ATOM 926 O O . VAL A 1 118 ? 4.250 -11.101 -0.425 1.00 97.69 118 VAL A O 1
ATOM 929 N N . ASP A 1 119 ? 2.975 -10.593 -2.200 1.00 97.12 119 ASP A N 1
ATOM 930 C CA . ASP A 1 119 ? 2.972 -11.915 -2.835 1.00 97.12 119 ASP A CA 1
ATOM 931 C C . ASP A 1 119 ? 2.599 -13.051 -1.861 1.00 97.12 119 ASP A C 1
ATOM 933 O O . ASP A 1 119 ? 3.165 -14.142 -1.881 1.00 97.12 119 ASP A O 1
ATOM 937 N N . GLY A 1 120 ? 1.626 -12.771 -0.985 1.00 96.38 120 GLY A N 1
ATOM 938 C CA . GLY A 1 120 ? 1.116 -13.702 0.027 1.00 96.38 120 GLY A CA 1
ATOM 939 C C . GLY A 1 120 ? 1.960 -13.808 1.302 1.00 96.38 120 GLY A C 1
ATOM 940 O O . GLY A 1 120 ? 1.573 -14.534 2.213 1.00 96.38 120 GLY A O 1
ATOM 941 N N . GLN A 1 121 ? 3.083 -13.093 1.401 1.00 97.75 121 GLN A N 1
ATOM 942 C CA . GLN A 1 121 ? 3.929 -13.072 2.595 1.00 97.75 121 GLN A CA 1
ATOM 943 C C . GLN A 1 121 ? 3.665 -11.823 3.431 1.00 97.75 121 GLN A C 1
ATOM 945 O O . GLN A 1 121 ? 3.648 -10.718 2.893 1.00 97.75 121 GLN A O 1
ATOM 950 N N . GLU A 1 122 ? 3.501 -11.987 4.746 1.00 97.62 122 GLU A N 1
ATOM 951 C CA . GLU A 1 122 ? 3.455 -10.855 5.674 1.00 97.62 122 GLU A CA 1
ATOM 952 C C . GLU A 1 122 ? 4.809 -10.130 5.672 1.00 97.62 122 GLU A C 1
ATOM 954 O O . GLU A 1 122 ? 5.856 -10.740 5.894 1.00 97.62 122 GLU A O 1
ATOM 959 N N . VAL A 1 123 ? 4.789 -8.820 5.423 1.00 97.81 123 VAL A N 1
ATOM 960 C CA . VAL A 1 123 ? 5.992 -7.966 5.388 1.00 97.81 123 VAL A CA 1
ATOM 961 C C . VAL A 1 123 ? 6.046 -6.957 6.534 1.00 97.81 123 VAL A C 1
ATOM 963 O O . VAL A 1 123 ? 7.056 -6.271 6.706 1.00 97.81 123 VAL A O 1
ATOM 966 N N . GLY A 1 124 ? 4.974 -6.854 7.320 1.00 97.56 124 GLY A N 1
ATOM 967 C CA . GLY A 1 124 ? 4.931 -6.018 8.511 1.00 97.56 124 GLY A CA 1
ATOM 968 C C . GLY A 1 124 ? 3.520 -5.700 8.987 1.00 97.56 124 GLY A C 1
ATOM 969 O O . GLY A 1 124 ? 2.531 -5.977 8.311 1.00 97.56 124 GLY A O 1
ATOM 970 N N . SER A 1 125 ? 3.438 -5.061 10.150 1.00 97.44 125 SER A N 1
ATOM 971 C CA . SER A 1 125 ? 2.192 -4.530 10.694 1.00 97.44 125 SER A CA 1
ATOM 972 C C . SER A 1 125 ? 2.417 -3.194 11.396 1.00 97.44 125 SER A C 1
ATOM 974 O O . SER A 1 125 ? 3.514 -2.892 11.872 1.00 97.44 125 SER A O 1
ATOM 976 N N . TYR A 1 126 ? 1.365 -2.385 11.454 1.00 96.06 126 TYR A N 1
ATOM 977 C CA . TYR A 1 126 ? 1.373 -1.066 12.067 1.00 96.06 126 TYR A CA 1
ATOM 978 C C . TYR A 1 126 ? 0.070 -0.815 12.822 1.00 96.06 126 TYR A C 1
ATOM 980 O O . TYR A 1 126 ? -1.018 -1.101 12.326 1.00 96.06 126 TYR A O 1
ATOM 988 N N . MET A 1 127 ? 0.183 -0.247 14.020 1.00 94.06 127 MET A N 1
ATOM 989 C CA . MET A 1 127 ? -0.956 0.216 14.802 1.00 94.06 127 MET A CA 1
ATOM 990 C C . MET A 1 127 ? -0.796 1.719 15.055 1.00 94.06 127 MET A C 1
ATOM 992 O O . MET A 1 127 ? 0.168 2.114 15.714 1.00 94.06 127 MET A O 1
ATOM 996 N N . PRO A 1 128 ? -1.714 2.552 14.539 1.00 90.88 128 PRO A N 1
ATOM 997 C CA . PRO A 1 128 ? -1.815 3.966 14.876 1.00 90.88 128 PRO A CA 1
ATOM 998 C C . PRO A 1 128 ? -1.705 4.259 16.384 1.00 90.88 128 PRO A C 1
ATOM 1000 O O . PRO A 1 128 ? -2.407 3.614 17.165 1.00 90.88 128 PRO A O 1
ATOM 1003 N N . PRO A 1 129 ? -0.911 5.255 16.825 1.00 89.69 129 PRO A N 1
ATOM 1004 C CA . PRO A 1 129 ? -0.904 5.692 18.225 1.00 89.69 129 PRO A CA 1
ATOM 1005 C C . PRO A 1 129 ? -2.261 6.257 18.682 1.00 89.69 129 PRO A C 1
ATOM 1007 O O . PRO A 1 129 ? -2.584 6.216 19.865 1.00 89.69 129 PRO A O 1
ATOM 1010 N N . ASP A 1 130 ? -3.071 6.752 17.747 1.00 87.75 130 ASP A N 1
ATOM 1011 C CA . ASP A 1 130 ? -4.423 7.287 17.931 1.00 87.75 130 ASP A CA 1
ATOM 1012 C C . ASP A 1 130 ? -5.516 6.313 17.441 1.00 87.75 130 ASP A C 1
ATOM 1014 O O . ASP A 1 130 ? -6.622 6.741 17.108 1.00 87.75 130 ASP A O 1
ATOM 1018 N N . ALA A 1 131 ? -5.230 5.002 17.409 1.00 88.81 131 ALA A N 1
ATOM 1019 C CA . ALA A 1 131 ? -6.134 3.968 16.890 1.00 88.81 131 ALA A CA 1
ATOM 1020 C C . ALA A 1 131 ? -7.573 4.076 17.425 1.00 88.81 131 ALA A C 1
ATOM 1022 O O . ALA A 1 131 ? -8.523 3.935 16.658 1.00 88.81 131 ALA A O 1
ATOM 1023 N N . GLU A 1 132 ? -7.749 4.398 18.710 1.00 88.12 132 GLU A N 1
ATOM 1024 C CA . GLU A 1 132 ? -9.073 4.589 19.321 1.00 88.12 132 GLU A CA 1
ATOM 1025 C C . GLU A 1 132 ? -9.913 5.670 18.622 1.00 88.12 132 GLU A C 1
ATOM 1027 O O . GLU A 1 132 ? -11.116 5.493 18.445 1.00 88.12 132 GLU A O 1
ATOM 1032 N N . GLY A 1 133 ? -9.298 6.769 18.172 1.00 85.50 133 GLY A N 1
ATOM 1033 C CA . GLY A 1 133 ? -9.992 7.842 17.447 1.00 85.50 133 GLY A CA 1
ATOM 1034 C C . GLY A 1 133 ? -10.373 7.469 16.009 1.00 85.50 133 GLY A C 1
ATOM 1035 O O . GLY A 1 133 ? -11.246 8.104 15.404 1.00 85.50 133 GLY A O 1
ATOM 1036 N N . LEU A 1 134 ? -9.736 6.424 15.474 1.00 84.88 134 LEU A N 1
ATOM 1037 C CA . LEU A 1 134 ? -9.934 5.908 14.121 1.00 84.88 134 LEU A CA 1
ATOM 1038 C C . LEU A 1 134 ? -10.895 4.713 14.073 1.00 84.88 134 LEU A C 1
ATOM 1040 O O . LEU A 1 134 ? -11.396 4.380 12.995 1.00 84.88 134 LEU A O 1
ATOM 1044 N N . LYS A 1 135 ? -11.209 4.100 15.221 1.00 84.81 135 LYS A N 1
ATOM 1045 C CA . LYS A 1 135 ? -12.253 3.074 15.314 1.00 84.81 135 LYS A CA 1
ATOM 1046 C C . LYS A 1 135 ? -13.573 3.615 14.783 1.00 84.81 135 LYS A C 1
ATOM 1048 O O . LYS A 1 135 ? -13.957 4.760 15.028 1.00 84.81 135 LYS A O 1
ATOM 1053 N N . GLY A 1 136 ? -14.288 2.793 14.028 1.00 78.75 136 GLY A N 1
ATOM 1054 C CA . GLY A 1 136 ? -15.565 3.209 13.453 1.00 78.75 136 GLY A CA 1
ATOM 1055 C C . GLY A 1 136 ? -15.454 4.145 12.238 1.00 78.75 136 GLY A C 1
ATOM 1056 O O . GLY A 1 136 ? -16.488 4.523 11.682 1.00 78.75 136 GLY A O 1
ATOM 1057 N N . LYS A 1 137 ? -14.249 4.539 11.797 1.00 82.44 137 LYS A N 1
ATOM 1058 C CA . LYS A 1 137 ? -14.076 5.421 10.631 1.00 82.44 137 LYS A CA 1
ATOM 1059 C C . LYS A 1 137 ? -14.061 4.643 9.322 1.00 82.44 137 LYS A C 1
ATOM 1061 O O . LYS A 1 137 ? -13.566 3.525 9.245 1.00 82.44 137 LYS A O 1
ATOM 1066 N N . LEU A 1 138 ? -14.584 5.276 8.274 1.00 82.75 138 LEU A N 1
ATOM 1067 C CA . LEU A 1 138 ? -14.554 4.706 6.934 1.00 82.75 138 LEU A CA 1
ATOM 1068 C C . LEU A 1 138 ? -13.151 4.827 6.341 1.00 82.75 138 LEU A C 1
ATOM 1070 O O . LEU A 1 138 ? -12.558 5.905 6.354 1.00 82.75 138 LEU A O 1
ATOM 1074 N N . LEU A 1 139 ? -12.672 3.735 5.756 1.00 84.00 139 LEU A N 1
ATOM 1075 C CA . LEU A 1 139 ? -11.482 3.729 4.914 1.00 84.00 139 LEU A CA 1
ATOM 1076 C C . LEU A 1 139 ? -11.908 3.909 3.459 1.00 84.00 139 LEU A C 1
ATOM 1078 O O . LEU A 1 139 ? -12.847 3.262 3.002 1.00 84.00 139 LEU A O 1
ATOM 1082 N N . SER A 1 140 ? -11.226 4.798 2.744 1.00 84.31 140 SER A N 1
ATOM 1083 C CA . SER A 1 140 ? -11.413 5.033 1.312 1.00 84.31 140 SER A CA 1
ATOM 1084 C C . SER A 1 140 ? -10.233 4.477 0.532 1.00 84.31 140 SER A C 1
ATOM 1086 O O . SER A 1 140 ? -9.085 4.752 0.869 1.00 84.31 140 SER A O 1
ATOM 1088 N N . LEU A 1 141 ? -10.514 3.737 -0.533 1.00 85.00 141 LEU A N 1
ATOM 1089 C CA . LEU A 1 141 ? -9.496 3.216 -1.435 1.00 85.00 141 LEU A CA 1
ATOM 1090 C C . LEU A 1 141 ? -9.034 4.295 -2.426 1.00 85.00 141 LEU A C 1
ATOM 1092 O O . LEU A 1 141 ? -9.841 5.008 -3.032 1.00 85.00 141 LEU A O 1
ATOM 1096 N N . ARG A 1 142 ? -7.724 4.381 -2.631 1.00 85.56 142 ARG A N 1
ATOM 1097 C CA . ARG A 1 142 ? -7.082 5.292 -3.575 1.00 85.56 142 ARG A CA 1
ATOM 1098 C C . ARG A 1 142 ? -6.064 4.530 -4.408 1.00 85.56 142 ARG A C 1
ATOM 1100 O O . ARG A 1 142 ? -5.102 4.023 -3.854 1.00 85.56 142 ARG A O 1
ATOM 1107 N N . LEU A 1 143 ? -6.241 4.495 -5.724 1.00 84.62 143 LEU A N 1
ATOM 1108 C CA . LEU A 1 143 ? -5.173 4.101 -6.645 1.00 84.62 143 LEU A CA 1
ATOM 1109 C C . LEU A 1 143 ? -4.370 5.346 -7.012 1.00 84.62 143 LEU A C 1
ATOM 1111 O O . LEU A 1 143 ? -4.973 6.365 -7.371 1.00 84.62 143 LEU A O 1
ATOM 1115 N N . SER A 1 144 ? -3.046 5.265 -6.930 1.00 84.12 144 SER A N 1
ATOM 1116 C CA . SER A 1 144 ? -2.138 6.359 -7.266 1.00 84.12 144 SER A CA 1
ATOM 1117 C C . SER A 1 144 ? -1.057 5.909 -8.242 1.00 84.12 144 SER A C 1
ATOM 1119 O O . SER A 1 144 ? -0.542 4.790 -8.184 1.00 84.12 144 SER A O 1
ATOM 1121 N N . ILE A 1 145 ? -0.731 6.811 -9.163 1.00 84.31 145 ILE A N 1
ATOM 1122 C CA . ILE A 1 145 ? 0.438 6.728 -10.034 1.00 84.31 145 ILE A CA 1
ATOM 1123 C C . ILE A 1 145 ? 1.106 8.100 -9.980 1.00 84.31 145 ILE A C 1
ATOM 1125 O O . ILE A 1 145 ? 0.441 9.114 -10.214 1.00 84.31 145 ILE A O 1
ATOM 1129 N N . TYR A 1 146 ? 2.398 8.121 -9.679 1.00 82.44 146 TYR A N 1
ATOM 1130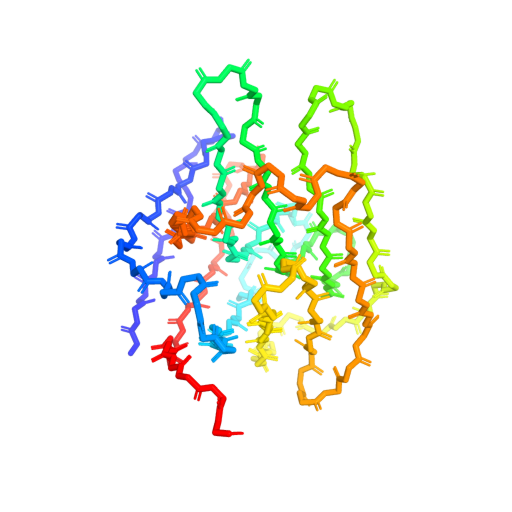 C CA . TYR A 1 146 ? 3.237 9.310 -9.636 1.00 82.44 146 TYR A CA 1
ATOM 1131 C C . TYR A 1 146 ? 4.452 9.120 -10.545 1.00 82.44 146 TYR A C 1
ATOM 1133 O O . TYR A 1 146 ? 5.083 8.065 -10.542 1.00 82.44 146 TYR A O 1
ATOM 1141 N N . ASN A 1 147 ? 4.785 10.147 -11.322 1.00 78.50 147 ASN A N 1
ATOM 1142 C CA . ASN A 1 147 ? 5.996 10.183 -12.129 1.00 78.50 147 ASN A CA 1
ATOM 1143 C C . ASN A 1 147 ? 6.487 11.632 -12.283 1.00 78.50 147 ASN A C 1
ATOM 1145 O O . ASN A 1 147 ? 5.712 12.468 -12.759 1.00 78.50 147 ASN A O 1
ATOM 1149 N N . PRO A 1 148 ? 7.746 11.941 -11.930 1.00 73.50 148 PRO A N 1
ATOM 1150 C CA . PRO A 1 148 ? 8.325 13.256 -12.185 1.00 73.50 148 PRO A CA 1
ATOM 1151 C C . PRO A 1 148 ? 8.782 13.465 -13.643 1.00 73.50 148 PRO A C 1
ATOM 1153 O O . PRO A 1 148 ? 8.948 14.612 -14.050 1.00 73.50 148 PRO A O 1
ATOM 1156 N N . GLU A 1 149 ? 8.974 12.402 -14.432 1.00 71.81 149 GLU A N 1
ATOM 1157 C CA . GLU A 1 149 ? 9.598 12.462 -15.765 1.00 71.81 149 GLU A CA 1
ATOM 1158 C C . GLU A 1 149 ? 8.598 12.705 -16.919 1.00 71.81 149 GLU A C 1
ATOM 1160 O O . GLU A 1 149 ? 7.418 12.352 -16.840 1.00 71.81 149 GLU A O 1
ATOM 1165 N N . GLU A 1 150 ? 9.067 13.273 -18.040 1.00 66.44 150 GLU A N 1
ATOM 1166 C CA . GLU A 1 150 ? 8.203 13.649 -19.176 1.00 66.44 150 GLU A CA 1
ATOM 1167 C C . GLU A 1 150 ? 7.567 12.464 -19.923 1.00 66.44 150 GLU A C 1
ATOM 1169 O O . GLU A 1 150 ? 6.446 12.606 -20.423 1.00 66.44 150 GLU A O 1
ATOM 1174 N N . GLU A 1 151 ? 8.248 11.313 -20.030 1.00 69.56 151 GLU A N 1
ATOM 1175 C CA . GLU A 1 151 ? 7.757 10.198 -20.867 1.00 69.56 151 GLU A CA 1
ATOM 1176 C C . GLU A 1 151 ? 6.778 9.257 -20.143 1.00 69.56 151 GLU A C 1
ATOM 1178 O O . GLU A 1 151 ? 6.157 8.413 -20.790 1.00 69.56 151 GLU A O 1
ATOM 1183 N N . GLY A 1 152 ? 6.541 9.449 -18.842 1.00 74.00 152 GLY A N 1
ATOM 1184 C CA . GLY A 1 152 ? 5.558 8.649 -18.108 1.00 74.00 152 GLY A CA 1
ATOM 1185 C C . GLY A 1 152 ? 6.085 7.295 -17.614 1.00 74.00 152 GLY A C 1
ATOM 1186 O O . GLY A 1 152 ? 7.023 6.716 -18.148 1.00 74.00 152 GLY A O 1
ATOM 1187 N N . ILE A 1 153 ? 5.372 6.708 -16.651 1.00 79.00 153 ILE A N 1
ATOM 1188 C CA . ILE A 1 153 ? 5.461 5.271 -16.359 1.00 79.00 153 ILE A CA 1
ATOM 1189 C C . ILE A 1 153 ? 4.190 4.556 -16.815 1.00 79.00 153 ILE A C 1
ATOM 1191 O O . ILE A 1 153 ? 3.091 5.122 -16.798 1.00 79.00 153 ILE A O 1
ATOM 1195 N N . MET A 1 154 ? 4.321 3.278 -17.178 1.00 83.50 154 MET A N 1
ATOM 1196 C CA . MET A 1 154 ? 3.170 2.409 -17.401 1.00 83.50 154 MET A CA 1
ATOM 1197 C C . MET A 1 154 ? 2.862 1.613 -16.133 1.00 83.50 154 MET A C 1
ATOM 1199 O O . MET A 1 154 ? 3.646 0.766 -15.714 1.00 83.50 154 MET A O 1
ATOM 1203 N N . ALA A 1 155 ? 1.692 1.845 -15.547 1.00 84.94 155 ALA A N 1
ATOM 1204 C CA . ALA A 1 155 ? 1.207 1.131 -14.375 1.00 84.94 155 ALA A CA 1
ATOM 1205 C C . ALA A 1 155 ? -0.057 0.344 -14.735 1.00 84.94 155 ALA A C 1
ATOM 1207 O O . ALA A 1 155 ? -0.956 0.854 -15.400 1.00 84.94 155 ALA A O 1
ATOM 1208 N N . ASN A 1 156 ? -0.129 -0.915 -14.315 1.00 88.31 156 ASN A N 1
ATOM 1209 C CA . ASN A 1 156 ? -1.295 -1.767 -14.539 1.00 88.31 156 ASN A CA 1
ATOM 1210 C C . ASN A 1 156 ? -1.839 -2.233 -13.193 1.00 88.31 156 ASN A C 1
ATOM 1212 O O . ASN A 1 156 ? -1.056 -2.661 -12.348 1.00 88.31 156 ASN A O 1
ATOM 1216 N N . PHE A 1 157 ? -3.160 -2.194 -13.026 1.00 89.44 157 PHE A N 1
ATOM 1217 C CA . PHE A 1 157 ? -3.856 -2.694 -11.844 1.00 89.44 157 PHE A CA 1
ATOM 1218 C C . PHE A 1 157 ? -4.875 -3.755 -12.266 1.00 89.44 157 PHE A C 1
ATOM 1220 O O . PHE A 1 157 ? -5.569 -3.608 -13.277 1.00 89.44 157 PHE A O 1
ATOM 1227 N N . ASP A 1 158 ? -4.975 -4.835 -11.503 1.00 90.00 158 ASP A N 1
ATOM 1228 C CA . ASP A 1 158 ? -5.958 -5.885 -11.752 1.00 90.00 158 ASP A CA 1
ATOM 1229 C C . ASP A 1 158 ? -6.453 -6.532 -10.458 1.00 90.00 158 ASP A C 1
ATOM 1231 O O . ASP A 1 158 ? -5.877 -6.320 -9.391 1.00 90.00 158 ASP A O 1
ATOM 1235 N N . ASP A 1 159 ? -7.531 -7.309 -10.562 1.00 89.38 159 ASP A N 1
ATOM 1236 C CA . ASP A 1 159 ? -8.050 -8.181 -9.500 1.00 89.38 159 ASP A CA 1
ATOM 1237 C C . ASP A 1 159 ? -8.224 -7.495 -8.128 1.00 89.38 159 ASP A C 1
ATOM 1239 O O . ASP A 1 159 ? -7.934 -8.088 -7.087 1.00 89.38 159 ASP A O 1
ATOM 1243 N N . VAL A 1 160 ? -8.701 -6.241 -8.120 1.00 88.06 160 VAL A N 1
ATOM 1244 C CA . VAL A 1 160 ? -9.007 -5.514 -6.878 1.00 88.06 160 VAL A CA 1
ATOM 1245 C C . VAL A 1 160 ? -10.176 -6.203 -6.174 1.00 88.06 160 VAL A C 1
ATOM 1247 O O . VAL A 1 160 ? -11.301 -6.222 -6.678 1.00 88.06 160 VAL A O 1
ATOM 1250 N N . ARG A 1 161 ? -9.902 -6.766 -5.000 1.00 88.00 161 ARG A N 1
ATOM 1251 C CA . ARG A 1 161 ? -10.834 -7.499 -4.146 1.00 88.00 161 ARG A CA 1
ATOM 1252 C C . ARG A 1 161 ? -10.903 -6.846 -2.781 1.00 88.00 161 ARG A C 1
ATOM 1254 O O . ARG A 1 161 ? -9.890 -6.453 -2.212 1.00 88.00 161 ARG A O 1
ATOM 1261 N N . ILE A 1 162 ? -12.118 -6.738 -2.268 1.00 86.50 162 ILE A N 1
ATOM 1262 C CA . ILE A 1 162 ? -12.410 -6.132 -0.974 1.00 86.50 162 ILE A CA 1
ATOM 1263 C C . ILE A 1 162 ? -13.382 -7.062 -0.282 1.00 86.50 162 ILE A C 1
ATOM 1265 O O . ILE A 1 162 ? -14.382 -7.461 -0.881 1.00 86.50 162 ILE A O 1
ATOM 1269 N N . GLY A 1 163 ? -13.065 -7.439 0.946 1.00 83.31 163 GLY A N 1
ATOM 1270 C CA . GLY A 1 163 ? -13.853 -8.419 1.668 1.00 83.31 163 GLY A CA 1
ATOM 1271 C C . GLY A 1 163 ? -13.611 -8.366 3.161 1.00 83.31 163 GLY A C 1
ATOM 1272 O O . GLY A 1 163 ? -12.793 -7.588 3.652 1.00 83.31 163 GLY A O 1
ATOM 1273 N N . ASN A 1 164 ? -14.341 -9.223 3.859 1.00 83.62 164 ASN A N 1
ATOM 1274 C CA . ASN A 1 164 ? -14.162 -9.457 5.279 1.00 83.62 164 ASN A CA 1
ATOM 1275 C C . ASN A 1 164 ? -13.239 -10.665 5.480 1.00 83.62 164 ASN A C 1
ATOM 1277 O O . ASN A 1 164 ? -13.211 -11.575 4.648 1.00 83.62 164 ASN A O 1
ATOM 1281 N N . LEU A 1 165 ? -12.487 -10.654 6.571 1.00 71.81 165 LEU A N 1
ATOM 1282 C CA . LEU A 1 165 ? -11.810 -11.827 7.109 1.00 71.81 165 LEU A CA 1
ATOM 1283 C C . LEU A 1 165 ? -12.798 -12.520 8.051 1.00 71.81 165 LEU A C 1
ATOM 1285 O O . LEU A 1 165 ? -13.363 -11.860 8.924 1.00 71.81 165 LEU A O 1
ATOM 1289 N N . GLU A 1 166 ? -13.060 -13.802 7.801 1.00 57.44 166 GLU A N 1
ATOM 1290 C CA . GLU A 1 166 ? -13.944 -14.638 8.629 1.00 57.44 166 GLU A CA 1
ATOM 1291 C C . GLU A 1 166 ? -13.395 -14.858 10.044 1.00 57.44 166 GLU A C 1
ATOM 1293 O O . GLU A 1 166 ? -12.157 -14.994 10.189 1.00 57.44 166 GLU A O 1
#

Radius of gyration: 15.38 Å; chains: 1; bounding box: 34×32×40 Å

Foldseek 3Di:
DPFPFWDAFAWHKDKDWDFDWDFLQFKKKKKWKKAWAPPPQQFWKKWWKWWWWDDPPWWIKIWIWIWIDHNFTKTWIFIDTRPDPDTPDIFDIHTDHHGDMKMKMWIQHSLRKIWIDINRDTRDIDGDPVSVSCRRITITMIIIMTGRDGVGIGMGMGDTDMDGDD

Sequence (166 aa):
MLVLSLAPKGGEEKIVRATATLRPDQFGFVEWRMRLGSEYTGQHGDMGLSLTTSDKSSQPLLFSCFVYRDVRPRVGCEVWGRGSSGAEYATARTTTLSGYWHTLRIEISPEIRATFFVDGQEVGSYMPPDAEGLKGKLLSLRLSIYNPEEEGIMANFDDVRIGNLE

Secondary structure (DSSP, 8-state):
-B----PPTTT--EEEEEEEEE-TTS-EEEEEEEEE-SSSTT--EEEEEEEEE--TTSPPEEEEEEEEESSSEEEEEEEE-TT-SS-SEEPPPEE--TTPPEEEEEEE-TT--EEEEETTEEEEEE--TTHHHHTTPPEEEEEEEE--STT---EEEEEEEEEE--

pLDDT: mean 81.15, std 15.57, range [44.41, 97.88]